Protein AF-A0A4W5M5H8-F1 (afdb_monomer_lite)

Sequence (90 aa):
MFTEAVVLAKNCSQHPVAGRHLFFRQTYLTCLLKAALPHHMHEEMSDVDGKDAVDIVCNTEGEESDETLLALCTAFLSQQLHRGDMYCMW

Foldseek 3Di:
DLVVQLVVLVCQCPDPPSVVDLVSLLSNLLSCVVVVPLVCLLVSLLPQDLVSLVVSLVVCVVPDDPVSSVSSVVSNVVNCVVVVNCPNPD

pLDDT: mean 87.37, std 9.38, range [54.59, 96.31]

Radius of gyration: 12.35 Å; chains: 1; bounding box: 23×35×32 Å

Organism: NCBI:txid62062

Structure (mmCIF, N/CA/C/O backbone):
data_AF-A0A4W5M5H8-F1
#
_entry.id   AF-A0A4W5M5H8-F1
#
loop_
_atom_site.group_PDB
_atom_site.id
_atom_site.type_symbol
_atom_site.label_atom_id
_atom_site.label_alt_id
_atom_site.label_comp_id
_atom_site.label_asym_id
_atom_site.label_entity_id
_atom_site.label_seq_id
_atom_site.pdbx_PDB_ins_code
_atom_site.Cartn_x
_atom_site.Cartn_y
_atom_site.Cartn_z
_atom_site.occupancy
_atom_site.B_iso_or_equiv
_atom_site.auth_seq_id
_atom_site.auth_comp_id
_atom_site.auth_asym_id
_atom_site.auth_atom_id
_atom_site.pdbx_PDB_model_num
ATOM 1 N N . MET A 1 1 ? -15.199 14.833 -0.482 1.00 56.28 1 MET A N 1
ATOM 2 C CA . MET A 1 1 ? -13.783 15.179 -0.242 1.00 56.28 1 MET A CA 1
ATOM 3 C C . MET A 1 1 ? -12.881 13.961 -0.381 1.00 56.28 1 MET A C 1
ATOM 5 O O . MET A 1 1 ? -11.953 14.037 -1.170 1.00 56.28 1 MET A O 1
ATOM 9 N N . PHE A 1 2 ? -13.141 12.831 0.297 1.00 70.69 2 PHE A N 1
ATOM 10 C CA . PHE A 1 2 ? -12.381 11.600 0.013 1.00 70.69 2 PHE A CA 1
ATOM 11 C C . PHE A 1 2 ? -12.779 10.927 -1.308 1.00 70.69 2 PHE A C 1
ATOM 13 O O . PHE A 1 2 ? -11.919 10.358 -1.966 1.00 70.69 2 PHE A O 1
ATOM 20 N N . THR A 1 3 ? -14.035 11.035 -1.751 1.00 82.56 3 THR A N 1
ATOM 21 C CA . THR A 1 3 ? -14.515 10.382 -2.982 1.00 82.56 3 THR A CA 1
ATOM 22 C C . THR A 1 3 ? -13.731 10.807 -4.224 1.00 82.56 3 THR A C 1
ATOM 24 O O . THR A 1 3 ? -13.314 9.959 -5.006 1.00 82.56 3 THR A O 1
ATOM 27 N N . GLU A 1 4 ? -13.468 12.101 -4.394 1.00 89.44 4 GLU A N 1
ATOM 28 C CA . GLU A 1 4 ? -12.703 12.616 -5.531 1.00 89.44 4 GLU A CA 1
ATOM 29 C C . GLU A 1 4 ? -11.240 12.151 -5.491 1.00 89.44 4 GLU A C 1
ATOM 31 O O . GLU A 1 4 ? -10.679 11.780 -6.522 1.00 89.44 4 GLU A O 1
ATOM 36 N N . ALA A 1 5 ? -10.645 12.106 -4.295 1.00 90.88 5 ALA A N 1
ATOM 37 C CA . ALA A 1 5 ? -9.287 11.608 -4.087 1.00 90.88 5 ALA A CA 1
ATOM 38 C C . ALA A 1 5 ? -9.174 10.104 -4.388 1.00 90.88 5 ALA A C 1
ATOM 40 O O . ALA A 1 5 ? -8.251 9.691 -5.087 1.00 90.88 5 ALA A O 1
ATOM 41 N N . VAL A 1 6 ? -10.142 9.297 -3.936 1.00 91.56 6 VAL A N 1
ATOM 42 C CA . VAL A 1 6 ? -10.223 7.854 -4.224 1.00 91.56 6 VAL A CA 1
ATOM 43 C C . VAL A 1 6 ? -10.326 7.612 -5.729 1.00 91.56 6 VAL A C 1
ATOM 45 O O . VAL A 1 6 ? -9.591 6.790 -6.271 1.00 91.56 6 VAL A O 1
ATOM 48 N N . VAL A 1 7 ? -11.201 8.350 -6.421 1.00 93.12 7 VAL A N 1
ATOM 49 C CA . VAL A 1 7 ? -11.392 8.229 -7.875 1.00 93.12 7 VAL A CA 1
ATOM 50 C C . VAL A 1 7 ? -10.118 8.607 -8.632 1.00 93.12 7 VAL A C 1
ATOM 52 O O . VAL A 1 7 ? -9.706 7.888 -9.543 1.00 93.12 7 VAL A O 1
ATOM 55 N N . LEU A 1 8 ? -9.470 9.713 -8.258 1.00 95.31 8 LEU A N 1
ATOM 56 C CA . LEU A 1 8 ? -8.225 10.141 -8.891 1.00 95.31 8 LEU A CA 1
ATOM 57 C C . LEU A 1 8 ? -7.105 9.119 -8.671 1.00 95.31 8 LEU A C 1
ATOM 59 O O . LEU A 1 8 ? -6.450 8.721 -9.632 1.00 95.31 8 LEU A O 1
ATOM 63 N N . ALA A 1 9 ? -6.915 8.660 -7.433 1.00 94.44 9 ALA A N 1
ATOM 64 C CA . ALA A 1 9 ? -5.891 7.676 -7.101 1.00 94.44 9 ALA A CA 1
ATOM 65 C C . ALA A 1 9 ? -6.117 6.348 -7.840 1.00 94.44 9 ALA A C 1
ATOM 67 O O . ALA A 1 9 ? -5.164 5.787 -8.380 1.00 94.44 9 ALA A O 1
ATOM 68 N N . LYS A 1 10 ? -7.377 5.902 -7.961 1.00 94.06 10 LYS A N 1
ATOM 69 C CA . LYS A 1 10 ? -7.755 4.725 -8.758 1.00 94.06 10 LYS A CA 1
ATOM 70 C C . LYS A 1 10 ? -7.399 4.890 -10.234 1.00 94.06 10 LYS A C 1
ATOM 72 O O . LYS A 1 10 ? -6.791 4.011 -10.832 1.00 94.06 10 LYS A O 1
ATOM 77 N N . ASN A 1 11 ? -7.735 6.031 -10.831 1.00 95.62 11 ASN A N 1
ATOM 78 C CA . ASN A 1 11 ? -7.408 6.285 -12.235 1.00 95.62 11 ASN A CA 1
ATOM 79 C C . ASN A 1 11 ? -5.890 6.322 -12.468 1.00 95.62 11 ASN A C 1
ATOM 81 O O . ASN A 1 11 ? -5.408 5.788 -13.465 1.00 95.62 11 ASN A O 1
ATOM 85 N N . CYS A 1 12 ? -5.124 6.912 -11.547 1.00 96.12 12 CYS A N 1
ATOM 86 C CA . CYS A 1 12 ? -3.665 6.935 -11.632 1.00 96.12 12 CYS A CA 1
ATOM 87 C C . CYS A 1 12 ? -3.048 5.539 -11.475 1.00 96.12 12 CYS A C 1
ATOM 89 O O . CYS A 1 12 ? -2.124 5.211 -12.219 1.00 96.12 12 CYS A O 1
ATOM 91 N N . SER A 1 13 ? -3.561 4.711 -10.557 1.00 94.25 13 SER A N 1
ATOM 92 C CA . SER A 1 13 ? -3.063 3.346 -10.344 1.00 94.25 13 SER A CA 1
ATOM 93 C C . SER A 1 13 ? -3.358 2.419 -11.528 1.00 94.25 13 SER A C 1
ATOM 95 O O . SER A 1 13 ? -2.575 1.517 -11.806 1.00 94.25 13 SER A O 1
ATOM 97 N N . GLN A 1 14 ? -4.438 2.674 -12.271 1.00 93.75 14 GLN A N 1
ATOM 98 C CA . GLN A 1 14 ? -4.824 1.907 -13.461 1.00 93.75 14 GLN A CA 1
ATOM 99 C C . GLN A 1 14 ? -4.221 2.450 -14.768 1.00 93.75 14 GLN A C 1
ATOM 101 O O . GLN A 1 14 ? -4.346 1.830 -15.826 1.00 93.75 14 GLN A O 1
ATOM 106 N N . HIS A 1 15 ? -3.564 3.611 -14.734 1.00 96.31 15 HIS A N 1
ATOM 107 C CA . HIS A 1 15 ? -3.011 4.231 -15.933 1.00 96.31 15 HIS A CA 1
ATOM 108 C C . HIS A 1 15 ? -1.745 3.488 -16.424 1.00 96.31 15 HIS A C 1
ATOM 110 O O . HIS A 1 15 ? -0.848 3.234 -15.623 1.00 96.31 15 HIS A O 1
ATOM 116 N N . PRO A 1 16 ? -1.556 3.237 -17.737 1.00 94.25 16 PRO A N 1
ATOM 117 C CA . PRO A 1 16 ? -0.460 2.393 -18.254 1.00 94.25 16 PRO A CA 1
ATOM 118 C C . PRO A 1 16 ? 0.973 2.845 -17.922 1.00 94.25 16 PRO A C 1
ATOM 120 O O . PRO A 1 16 ? 1.914 2.047 -17.965 1.00 94.25 16 PRO A O 1
ATOM 123 N N . VAL A 1 17 ? 1.149 4.144 -17.663 1.00 94.31 17 VAL A N 1
ATOM 124 C CA . VAL A 1 17 ? 2.435 4.766 -17.302 1.00 94.31 17 VAL A CA 1
ATOM 125 C C . VAL A 1 17 ? 2.515 5.013 -15.796 1.00 94.31 17 VAL A C 1
ATOM 127 O O . VAL A 1 17 ? 3.336 4.394 -15.133 1.00 94.31 17 VAL A O 1
ATOM 130 N N . ALA A 1 18 ? 1.646 5.874 -15.251 1.00 92.81 18 ALA A N 1
ATOM 131 C CA . ALA A 1 18 ? 1.615 6.183 -13.822 1.00 92.81 18 ALA A CA 1
ATOM 132 C C . ALA A 1 18 ? 1.417 4.942 -12.933 1.00 92.81 18 ALA A C 1
ATOM 134 O O . ALA A 1 18 ? 2.137 4.801 -11.953 1.00 92.81 18 ALA A O 1
ATOM 135 N N . GLY A 1 19 ? 0.552 3.998 -13.315 1.00 90.50 19 GLY A N 1
ATOM 136 C CA . GLY A 1 19 ? 0.268 2.775 -12.556 1.00 90.50 19 GLY A CA 1
ATOM 137 C C . GLY A 1 19 ? 1.456 1.829 -12.382 1.00 90.50 19 GLY A C 1
ATOM 138 O O . GLY A 1 19 ? 1.407 0.930 -11.554 1.00 90.50 19 GLY A O 1
ATOM 139 N N . ARG A 1 20 ? 2.562 2.057 -13.105 1.00 91.00 20 ARG A N 1
ATOM 140 C CA . ARG A 1 20 ? 3.836 1.356 -12.870 1.00 91.00 20 ARG A CA 1
ATOM 141 C C . ARG A 1 20 ? 4.517 1.787 -11.571 1.00 91.00 20 ARG A C 1
ATOM 143 O O . ARG A 1 20 ? 5.435 1.115 -11.116 1.00 91.00 20 ARG A O 1
ATOM 150 N N . HIS A 1 21 ? 4.120 2.925 -11.006 1.00 93.88 21 HIS A N 1
ATOM 151 C CA . HIS A 1 21 ? 4.628 3.413 -9.735 1.00 93.88 21 HIS A CA 1
ATOM 152 C C . HIS A 1 21 ? 3.705 2.960 -8.605 1.00 93.88 21 HIS A C 1
ATOM 154 O O . HIS A 1 21 ? 2.566 3.423 -8.496 1.00 93.88 21 HIS A O 1
ATOM 160 N N . LEU A 1 22 ? 4.241 2.113 -7.723 1.00 92.00 22 LEU A N 1
ATOM 161 C CA . LEU A 1 22 ? 3.532 1.547 -6.572 1.00 92.00 22 LEU A CA 1
ATOM 162 C C . LEU A 1 22 ? 2.893 2.618 -5.673 1.00 92.00 22 LEU A C 1
ATOM 164 O O . LEU A 1 22 ? 1.830 2.396 -5.104 1.00 92.00 22 LEU A O 1
ATOM 168 N N . PHE A 1 23 ? 3.477 3.818 -5.632 1.00 93.88 23 PHE A N 1
ATOM 169 C CA . PHE A 1 23 ? 2.943 4.984 -4.928 1.00 93.88 23 PHE A CA 1
ATOM 170 C C . PHE A 1 23 ? 1.461 5.269 -5.229 1.00 93.88 23 PHE A C 1
ATOM 172 O O . PHE A 1 23 ? 0.685 5.557 -4.317 1.00 93.88 23 PHE A O 1
ATOM 179 N N . PHE A 1 24 ? 1.025 5.182 -6.491 1.00 94.56 24 PHE A N 1
ATOM 180 C CA . PHE A 1 24 ? -0.382 5.443 -6.818 1.00 94.56 24 PHE A CA 1
ATOM 181 C C . PHE A 1 24 ? -1.297 4.330 -6.315 1.00 94.56 24 PHE A C 1
ATOM 183 O O . PHE A 1 24 ? -2.431 4.602 -5.919 1.00 94.56 24 PHE A O 1
ATOM 190 N N . ARG A 1 25 ? -0.796 3.090 -6.278 1.00 94.25 25 ARG A N 1
ATOM 191 C CA . ARG A 1 25 ? -1.505 1.961 -5.679 1.00 94.25 25 ARG A CA 1
ATOM 192 C C . ARG A 1 25 ? -1.640 2.138 -4.169 1.00 94.25 25 ARG A C 1
ATOM 194 O O . ARG A 1 25 ? -2.752 2.071 -3.660 1.00 94.25 25 ARG A O 1
ATOM 201 N N . GLN A 1 26 ? -0.542 2.455 -3.488 1.00 94.44 26 GLN A N 1
ATOM 202 C CA . GLN A 1 26 ? -0.511 2.799 -2.065 1.00 94.44 26 GLN A CA 1
ATOM 203 C C . GLN A 1 26 ? -1.518 3.909 -1.739 1.00 94.44 26 GLN A C 1
ATOM 205 O O . GLN A 1 26 ? -2.405 3.723 -0.910 1.00 94.44 26 GLN A O 1
ATOM 210 N N . THR A 1 27 ? -1.436 5.035 -2.456 1.00 94.31 27 THR A N 1
ATOM 211 C CA . THR A 1 27 ? -2.328 6.189 -2.263 1.00 94.31 27 THR A CA 1
ATOM 212 C C . THR A 1 27 ? -3.791 5.784 -2.409 1.00 94.31 27 THR A C 1
ATOM 214 O O . THR A 1 27 ? -4.631 6.171 -1.599 1.00 94.31 27 THR A O 1
ATOM 217 N N . TYR A 1 28 ? -4.104 4.973 -3.421 1.00 94.12 28 TYR A N 1
ATOM 218 C CA . TYR A 1 28 ? -5.460 4.500 -3.655 1.00 94.12 28 TYR A CA 1
ATOM 219 C C . TYR A 1 28 ? -6.001 3.655 -2.493 1.00 94.12 28 TYR A C 1
ATOM 221 O O . TYR A 1 28 ? -7.090 3.950 -1.997 1.00 94.12 28 TYR A O 1
ATOM 229 N N . LEU A 1 29 ? -5.242 2.661 -2.024 1.00 93.12 29 LEU A N 1
ATOM 230 C CA . LEU A 1 29 ? -5.662 1.777 -0.929 1.00 93.12 29 LEU A CA 1
ATOM 231 C C . LEU A 1 29 ? -5.843 2.553 0.383 1.00 93.12 29 LEU A C 1
ATOM 233 O O . LEU A 1 29 ? -6.863 2.406 1.058 1.00 93.12 29 LEU A O 1
ATOM 237 N N . THR A 1 30 ? -4.914 3.455 0.699 1.00 92.25 30 THR A N 1
ATOM 238 C CA . THR A 1 30 ? -5.005 4.337 1.868 1.00 92.25 30 THR A CA 1
ATOM 239 C C . THR A 1 30 ? -6.227 5.255 1.795 1.00 92.25 30 THR A C 1
ATOM 241 O O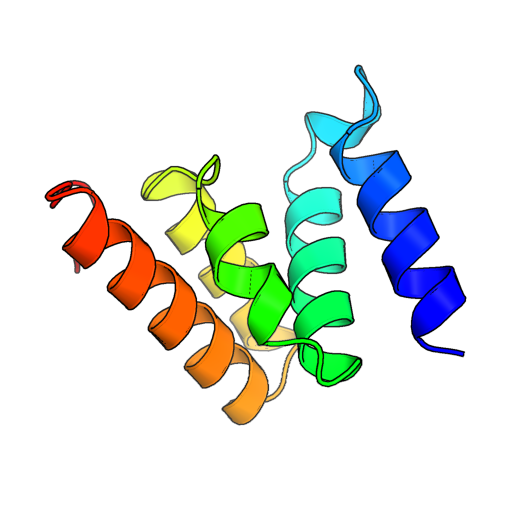 . THR A 1 30 ? -6.963 5.400 2.774 1.00 92.25 30 THR A O 1
ATOM 244 N N . CYS A 1 31 ? -6.497 5.862 0.633 1.00 91.88 31 CYS A N 1
ATOM 245 C CA . CYS A 1 31 ? -7.700 6.670 0.437 1.00 91.88 31 CYS A CA 1
ATOM 246 C C . CYS A 1 31 ? -8.980 5.837 0.581 1.00 91.88 31 CYS A C 1
ATOM 248 O O . CYS A 1 31 ? -9.957 6.331 1.143 1.00 91.88 31 CYS A O 1
ATOM 250 N N . LEU A 1 32 ? -8.986 4.590 0.101 1.00 90.88 32 LEU A N 1
ATOM 251 C CA . LEU A 1 32 ? -10.141 3.695 0.189 1.00 90.88 32 LEU A CA 1
ATOM 252 C C . LEU A 1 32 ? -10.468 3.327 1.645 1.00 90.88 32 LEU A C 1
ATOM 254 O O . LEU A 1 32 ? -11.636 3.363 2.039 1.00 90.88 32 LEU A O 1
ATOM 258 N N . LEU A 1 33 ? -9.440 3.057 2.457 1.00 89.38 33 LEU A N 1
ATOM 259 C CA . LEU A 1 33 ? -9.581 2.827 3.898 1.00 89.38 33 LEU A CA 1
ATOM 260 C C . LEU A 1 33 ? -10.116 4.061 4.623 1.00 89.38 33 LEU A C 1
ATOM 262 O O . LEU A 1 33 ? -11.094 3.964 5.363 1.00 89.38 33 LEU A O 1
ATOM 266 N N . LYS A 1 34 ? -9.534 5.237 4.362 1.00 88.00 34 LYS A N 1
ATOM 267 C CA . LYS A 1 34 ? -9.963 6.511 4.970 1.00 88.00 34 LYS A CA 1
ATOM 268 C C . LYS A 1 34 ? -11.377 6.922 4.564 1.00 88.00 34 LYS A C 1
ATOM 270 O O . LYS A 1 34 ? -12.076 7.573 5.335 1.00 88.00 34 LYS A O 1
ATOM 275 N N . ALA A 1 35 ? -11.821 6.524 3.374 1.00 88.19 35 ALA A N 1
ATOM 276 C CA . ALA A 1 35 ? -13.197 6.712 2.926 1.00 88.19 35 ALA A CA 1
ATOM 277 C C . ALA A 1 35 ? -14.196 5.751 3.601 1.00 88.19 35 ALA A C 1
ATOM 279 O O . ALA A 1 35 ? -15.386 5.831 3.301 1.00 88.19 35 ALA A O 1
ATOM 280 N N . ALA A 1 36 ? -13.735 4.860 4.490 1.00 77.00 36 ALA A N 1
ATOM 281 C CA . ALA A 1 36 ? -14.530 3.820 5.138 1.00 77.00 36 ALA A CA 1
ATOM 282 C C . ALA A 1 36 ? -15.291 2.948 4.124 1.00 77.00 36 ALA A C 1
ATOM 284 O O . ALA A 1 36 ? -16.463 2.621 4.310 1.00 77.00 36 ALA A O 1
ATOM 285 N N . LEU A 1 37 ? -14.599 2.539 3.053 1.00 71.69 37 LEU A N 1
ATOM 286 C CA . LEU A 1 37 ? -15.116 1.649 2.007 1.00 71.69 37 LEU A CA 1
ATOM 287 C C . LEU A 1 37 ? -14.478 0.240 2.067 1.00 71.69 37 LEU A C 1
ATOM 289 O O . LEU A 1 37 ? -13.956 -0.240 1.058 1.00 71.69 37 LEU A O 1
ATOM 293 N N . PRO A 1 38 ? -14.518 -0.470 3.216 1.00 65.19 38 PRO A N 1
ATOM 294 C CA . PRO A 1 38 ? -13.811 -1.738 3.388 1.00 65.19 38 PRO A CA 1
ATOM 295 C C . PRO A 1 38 ? -14.361 -2.864 2.503 1.00 65.19 38 PRO A C 1
ATOM 297 O O . PRO A 1 38 ? -13.618 -3.775 2.159 1.00 65.19 38 PRO A O 1
ATOM 300 N N . HIS A 1 39 ? -15.625 -2.791 2.067 1.00 71.88 39 HIS A N 1
ATOM 301 C CA . HIS A 1 39 ? -16.203 -3.783 1.151 1.00 71.88 39 HIS A CA 1
ATOM 302 C C . HIS A 1 39 ? -15.472 -3.865 -0.194 1.00 71.88 39 HIS A C 1
ATOM 304 O O . HIS A 1 39 ? -15.424 -4.936 -0.788 1.00 71.88 39 HIS A O 1
ATOM 310 N N . HIS A 1 40 ? -14.865 -2.767 -0.647 1.00 78.75 40 HIS A N 1
ATOM 311 C CA . HIS A 1 40 ? -14.105 -2.749 -1.895 1.00 78.75 40 HIS A CA 1
ATOM 312 C C . HIS A 1 40 ? -12.659 -3.230 -1.716 1.00 78.75 40 HIS A C 1
ATOM 314 O O . HIS A 1 40 ? -12.011 -3.569 -2.697 1.00 78.75 40 HIS A O 1
ATOM 320 N N . MET A 1 41 ? -12.146 -3.312 -0.483 1.00 82.19 41 MET A N 1
ATOM 321 C CA . MET A 1 41 ? -10.741 -3.663 -0.242 1.00 82.19 41 MET A CA 1
ATOM 322 C C . MET A 1 41 ? -10.390 -5.063 -0.735 1.00 82.19 41 MET A C 1
ATOM 324 O O . MET A 1 41 ? -9.321 -5.245 -1.296 1.00 82.19 41 MET A O 1
ATOM 328 N N . HIS A 1 42 ? -11.286 -6.037 -0.572 1.00 81.38 42 HIS A N 1
ATOM 329 C CA . HIS A 1 42 ? -11.028 -7.410 -1.008 1.00 81.38 42 HIS A CA 1
ATOM 330 C C . HIS A 1 42 ? -10.842 -7.508 -2.533 1.00 81.38 42 HIS A C 1
ATOM 332 O O . HIS A 1 42 ? -9.908 -8.148 -3.012 1.00 81.38 42 HIS A O 1
ATOM 338 N N . GLU A 1 43 ? -11.705 -6.844 -3.308 1.00 85.75 43 GLU A N 1
ATOM 339 C CA . GLU A 1 43 ? -11.586 -6.796 -4.772 1.00 85.75 43 GLU A CA 1
ATOM 340 C C . GLU A 1 43 ? -10.302 -6.074 -5.192 1.00 85.75 43 GLU A C 1
ATOM 342 O O . GLU A 1 43 ? -9.530 -6.586 -6.002 1.00 85.75 43 GLU A O 1
ATOM 347 N N . GLU A 1 44 ? -10.032 -4.925 -4.576 1.00 87.50 44 GLU A N 1
ATOM 348 C CA . GLU A 1 44 ? -8.886 -4.066 -4.887 1.00 87.50 44 GLU A CA 1
ATOM 349 C C . GLU A 1 44 ? -7.554 -4.596 -4.325 1.00 87.50 44 GLU A C 1
ATOM 351 O O . GLU A 1 44 ? -6.502 -4.012 -4.563 1.00 87.50 44 GLU A O 1
ATOM 356 N N . MET A 1 45 ? -7.559 -5.692 -3.570 1.00 86.38 45 MET A N 1
ATOM 357 C CA . MET A 1 45 ? -6.342 -6.384 -3.133 1.00 86.38 45 MET A CA 1
ATOM 358 C C . MET A 1 45 ? -6.047 -7.641 -3.945 1.00 86.38 45 MET A C 1
ATOM 360 O O . MET A 1 45 ? -4.989 -8.244 -3.783 1.00 86.38 45 MET A O 1
ATOM 364 N N . SER A 1 46 ? -6.962 -8.056 -4.821 1.00 85.12 46 SER A N 1
ATOM 365 C CA . SER A 1 46 ? -6.838 -9.319 -5.553 1.00 85.12 46 SER A CA 1
ATOM 366 C C . SER A 1 46 ? -5.666 -9.382 -6.531 1.00 85.12 46 SER A C 1
ATOM 368 O O . SER A 1 46 ? -5.144 -10.466 -6.795 1.00 85.12 46 SER A O 1
ATOM 370 N N . ASP A 1 47 ? -5.229 -8.230 -7.019 1.00 83.81 47 ASP A N 1
ATOM 371 C CA . ASP A 1 47 ? -4.143 -8.029 -7.973 1.00 83.81 47 ASP A CA 1
ATOM 372 C C . ASP A 1 47 ? -2.839 -7.547 -7.321 1.00 83.81 47 ASP A C 1
ATOM 374 O O . ASP A 1 47 ? -1.848 -7.382 -8.027 1.00 83.81 47 ASP A O 1
ATOM 378 N N . VAL A 1 48 ? -2.809 -7.349 -5.998 1.00 88.25 48 VAL A N 1
ATOM 379 C CA . VAL A 1 48 ? -1.582 -6.991 -5.274 1.00 88.25 48 VAL A CA 1
ATOM 380 C C . VAL A 1 48 ? -0.846 -8.272 -4.888 1.00 88.25 48 VAL A C 1
ATOM 382 O O . VAL A 1 48 ? -1.401 -9.142 -4.211 1.00 88.25 48 VAL A O 1
ATOM 385 N N . ASP A 1 49 ? 0.396 -8.419 -5.348 1.00 86.88 49 ASP A N 1
ATOM 386 C CA . ASP A 1 49 ? 1.235 -9.552 -4.959 1.00 86.88 49 ASP A CA 1
ATOM 387 C C . ASP A 1 49 ? 1.860 -9.353 -3.566 1.00 86.88 49 ASP A C 1
ATOM 389 O O . ASP A 1 49 ? 1.823 -8.266 -2.987 1.00 86.88 49 ASP A O 1
ATOM 393 N N . GLY A 1 50 ? 2.397 -10.430 -2.984 1.00 86.19 50 GLY A N 1
ATOM 394 C CA . GLY A 1 50 ? 2.933 -10.390 -1.622 1.00 86.19 50 GLY A CA 1
ATOM 395 C C . GLY A 1 50 ? 4.129 -9.446 -1.454 1.00 86.19 50 GLY A C 1
ATOM 396 O O . GLY A 1 50 ? 4.303 -8.875 -0.380 1.00 86.19 50 GLY A O 1
ATOM 397 N N . LYS A 1 51 ? 4.930 -9.236 -2.505 1.00 89.50 51 LYS A N 1
ATOM 398 C CA . LYS A 1 51 ? 6.062 -8.308 -2.458 1.00 89.50 51 LYS A CA 1
ATOM 399 C C . LYS A 1 51 ? 5.562 -6.867 -2.449 1.00 89.50 51 LYS A C 1
ATOM 401 O O . LYS A 1 51 ? 5.954 -6.099 -1.575 1.00 89.50 51 LYS A O 1
ATOM 406 N N . ASP A 1 52 ? 4.681 -6.531 -3.382 1.00 91.44 52 ASP A N 1
ATOM 407 C CA . ASP A 1 52 ? 4.079 -5.205 -3.483 1.00 91.44 52 ASP A CA 1
ATOM 408 C C . ASP A 1 52 ? 3.297 -4.860 -2.208 1.00 91.44 52 ASP A C 1
ATOM 410 O O . ASP A 1 52 ? 3.325 -3.717 -1.760 1.00 91.44 52 ASP A O 1
ATOM 414 N N . ALA A 1 53 ? 2.645 -5.845 -1.580 1.00 91.06 53 ALA A N 1
ATOM 415 C CA . ALA A 1 53 ? 1.965 -5.665 -0.300 1.00 91.06 53 ALA A CA 1
ATOM 416 C C . ALA A 1 53 ? 2.933 -5.246 0.819 1.00 91.06 53 ALA A C 1
ATOM 418 O O . ALA A 1 53 ? 2.660 -4.276 1.528 1.00 91.06 53 ALA A O 1
ATOM 419 N N . VAL A 1 54 ? 4.071 -5.936 0.961 1.00 91.38 54 VAL A N 1
ATOM 420 C CA . VAL A 1 54 ? 5.109 -5.579 1.946 1.00 91.38 54 VAL A CA 1
ATOM 421 C C . VAL A 1 54 ? 5.683 -4.195 1.645 1.00 91.38 54 VAL A C 1
ATOM 423 O O . VAL A 1 54 ? 5.764 -3.364 2.549 1.00 91.38 54 VAL A O 1
ATOM 426 N N . ASP A 1 55 ? 6.009 -3.918 0.381 1.00 93.44 55 ASP A N 1
ATOM 427 C CA . ASP A 1 55 ? 6.552 -2.624 -0.038 1.00 93.44 55 ASP A CA 1
ATOM 428 C C . ASP A 1 55 ? 5.560 -1.481 0.268 1.00 93.44 55 ASP A C 1
ATOM 430 O O . ASP A 1 55 ? 5.962 -0.435 0.779 1.00 93.44 55 ASP A O 1
ATOM 434 N N . ILE A 1 56 ? 4.256 -1.678 0.029 1.00 94.06 56 ILE A N 1
ATOM 435 C CA . ILE A 1 56 ? 3.206 -0.708 0.382 1.00 94.06 56 ILE A CA 1
ATOM 436 C C . ILE A 1 56 ? 3.172 -0.465 1.893 1.00 94.06 56 ILE A C 1
ATOM 438 O O . ILE A 1 56 ? 3.193 0.694 2.304 1.00 94.06 56 ILE A O 1
ATOM 442 N N . VAL A 1 57 ? 3.134 -1.524 2.710 1.00 92.75 57 VAL A N 1
ATOM 443 C CA . VAL A 1 57 ? 3.067 -1.401 4.178 1.00 92.75 57 VAL A CA 1
ATOM 444 C C . VAL A 1 57 ? 4.270 -0.625 4.708 1.00 92.75 57 VAL A C 1
ATOM 446 O O . VAL A 1 57 ? 4.082 0.356 5.430 1.00 92.75 57 VAL A O 1
ATOM 449 N N . CYS A 1 58 ? 5.483 -1.002 4.297 1.00 93.19 58 CYS A N 1
ATOM 450 C CA . CYS A 1 58 ? 6.717 -0.334 4.711 1.00 93.19 58 CYS A CA 1
ATOM 451 C C . CYS A 1 58 ? 6.747 1.142 4.293 1.00 93.19 58 CYS A C 1
ATOM 453 O O . CYS A 1 58 ? 7.148 1.995 5.081 1.00 93.19 58 CYS A O 1
ATOM 455 N N . ASN A 1 59 ? 6.290 1.469 3.081 1.00 94.38 59 ASN A N 1
ATOM 456 C CA . ASN A 1 59 ? 6.237 2.860 2.628 1.00 94.38 59 ASN A CA 1
ATOM 457 C C . ASN A 1 59 ? 5.213 3.691 3.417 1.00 94.38 59 ASN A C 1
ATOM 459 O O . ASN A 1 59 ? 5.437 4.878 3.637 1.00 94.38 59 ASN A O 1
ATOM 463 N N . THR A 1 60 ? 4.101 3.088 3.851 1.00 93.44 60 THR A N 1
ATOM 464 C CA . THR A 1 60 ? 3.073 3.787 4.642 1.00 93.44 60 THR A CA 1
ATOM 465 C C . THR A 1 60 ? 3.389 3.900 6.128 1.00 93.44 60 THR A C 1
ATOM 467 O O . THR A 1 60 ? 2.764 4.718 6.799 1.00 93.44 60 THR A O 1
ATOM 470 N N . GLU A 1 61 ? 4.337 3.119 6.655 1.00 92.56 61 GLU A N 1
ATOM 471 C CA . GLU A 1 61 ? 4.613 3.008 8.098 1.00 92.56 61 GLU A CA 1
ATOM 472 C C . GLU A 1 61 ? 4.887 4.367 8.764 1.00 92.56 61 GLU A C 1
ATOM 474 O O . GLU A 1 61 ? 4.423 4.628 9.869 1.00 92.56 61 GLU A O 1
ATOM 479 N N . GLY A 1 62 ? 5.605 5.260 8.075 1.00 90.56 62 GLY A N 1
ATOM 480 C CA . GLY A 1 62 ? 5.925 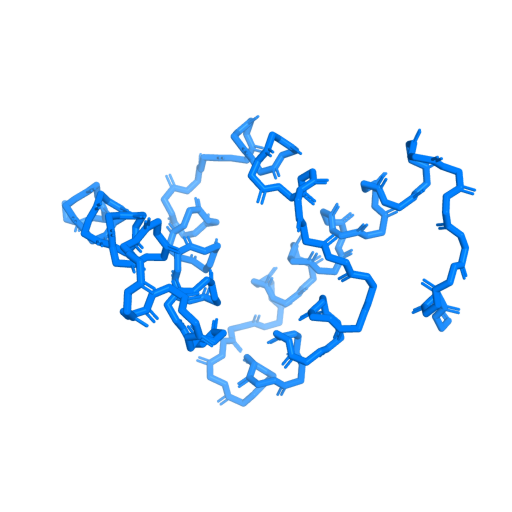6.601 8.578 1.00 90.56 62 GLY A CA 1
ATOM 481 C C . GLY A 1 62 ? 4.921 7.699 8.209 1.00 90.56 62 GLY A C 1
ATOM 482 O O . GLY A 1 62 ? 5.074 8.833 8.662 1.00 90.56 62 GLY A O 1
ATOM 483 N N . GLU A 1 63 ? 3.936 7.399 7.362 1.00 92.31 63 GLU A N 1
ATOM 484 C CA . GLU A 1 63 ? 3.000 8.382 6.792 1.00 92.31 63 GLU A CA 1
ATOM 485 C C . GLU A 1 63 ? 1.587 8.258 7.374 1.00 92.31 63 GLU A C 1
ATOM 487 O O . GLU A 1 63 ? 0.828 9.231 7.411 1.00 92.31 63 GLU A O 1
ATOM 492 N N . GLU A 1 64 ? 1.224 7.057 7.817 1.00 94.00 64 GLU A N 1
ATOM 493 C CA . GLU A 1 64 ? -0.134 6.681 8.177 1.00 94.00 64 GLU A CA 1
ATOM 494 C C . GLU A 1 64 ? -0.278 6.323 9.656 1.00 94.00 64 GLU A C 1
ATOM 496 O O . GLU A 1 64 ? 0.687 6.045 10.359 1.00 94.00 64 GLU A O 1
ATOM 501 N N . SER A 1 65 ? -1.518 6.352 10.149 1.00 93.19 65 SER A N 1
ATOM 502 C CA . SER A 1 65 ? -1.811 5.940 11.525 1.00 93.19 65 SER A CA 1
ATOM 503 C C . SER A 1 65 ? -1.686 4.424 11.704 1.00 93.19 65 SER A C 1
ATOM 505 O O . SER A 1 65 ? -1.997 3.673 10.776 1.00 93.19 65 SER A O 1
ATOM 507 N N . ASP A 1 66 ? -1.354 3.975 12.918 1.00 94.00 66 ASP A N 1
ATOM 508 C CA . ASP A 1 66 ? -1.336 2.550 13.289 1.00 94.00 66 ASP A CA 1
ATOM 509 C C . ASP A 1 66 ? -2.653 1.837 12.939 1.00 94.00 66 ASP A C 1
ATOM 511 O O . ASP A 1 66 ? -2.651 0.683 12.518 1.00 94.00 66 ASP A O 1
ATOM 515 N N . GLU A 1 67 ? 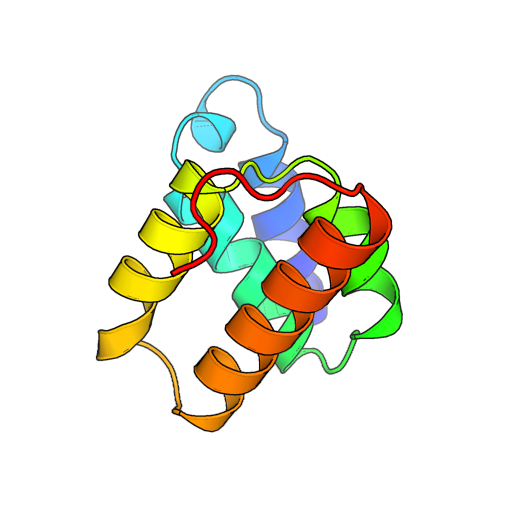-3.789 2.533 13.055 1.00 91.94 67 GLU A N 1
ATOM 516 C CA . GLU A 1 67 ? -5.112 2.017 12.682 1.00 91.94 67 GLU A CA 1
ATOM 517 C C . GLU A 1 67 ? -5.212 1.740 11.172 1.00 91.94 67 GLU A C 1
ATOM 519 O O . GLU A 1 67 ? -5.705 0.686 10.762 1.00 91.94 67 GLU A O 1
ATOM 524 N N . THR A 1 68 ? -4.700 2.652 10.337 1.00 90.75 68 THR A N 1
ATOM 525 C CA . THR A 1 68 ? -4.624 2.468 8.878 1.00 90.75 68 THR A CA 1
ATOM 526 C C . THR A 1 68 ? -3.695 1.308 8.525 1.00 90.75 68 THR A C 1
ATOM 528 O O . THR A 1 68 ? -4.053 0.473 7.694 1.00 90.75 68 THR A O 1
ATOM 531 N N . LEU A 1 69 ? -2.519 1.240 9.156 1.00 93.50 69 LEU A N 1
ATOM 532 C CA . LEU A 1 69 ? -1.532 0.182 8.923 1.00 93.50 69 LEU A CA 1
ATOM 533 C C . LEU A 1 69 ? -2.097 -1.187 9.302 1.00 93.50 69 LEU A C 1
ATOM 535 O O . LEU A 1 69 ? -2.011 -2.132 8.519 1.00 93.50 69 LEU A O 1
ATOM 539 N N . LEU A 1 70 ? -2.756 -1.286 10.459 1.00 93.06 70 LEU A N 1
ATO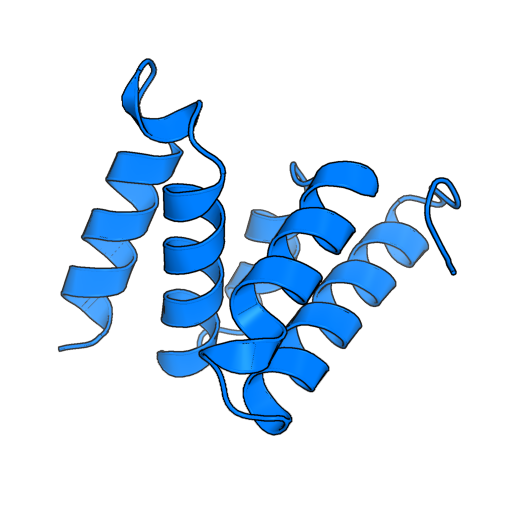M 540 C CA . LEU A 1 70 ? -3.420 -2.510 10.893 1.00 93.06 70 LEU A CA 1
ATOM 541 C C . LEU A 1 70 ? -4.512 -2.936 9.906 1.00 93.06 70 LEU A C 1
ATOM 543 O O . LEU A 1 70 ? -4.614 -4.123 9.584 1.00 93.06 70 LEU A O 1
ATOM 547 N N . ALA A 1 71 ? -5.309 -1.992 9.402 1.00 91.94 71 ALA A N 1
ATOM 548 C CA . ALA A 1 71 ? -6.337 -2.280 8.408 1.00 91.94 71 ALA A CA 1
ATOM 549 C C . ALA A 1 71 ? -5.739 -2.764 7.073 1.00 91.94 71 ALA A C 1
ATOM 551 O O . ALA A 1 71 ? -6.236 -3.745 6.517 1.00 91.94 71 ALA A O 1
ATOM 552 N N . LEU A 1 72 ? -4.650 -2.144 6.597 1.00 91.88 72 LEU A N 1
ATOM 553 C CA . LEU A 1 72 ? -3.909 -2.586 5.406 1.00 91.88 72 LEU A CA 1
ATOM 554 C C . LEU A 1 72 ? -3.372 -4.008 5.585 1.00 91.88 72 LEU A C 1
ATOM 556 O O . LEU A 1 72 ? -3.677 -4.883 4.776 1.00 91.88 72 LEU A O 1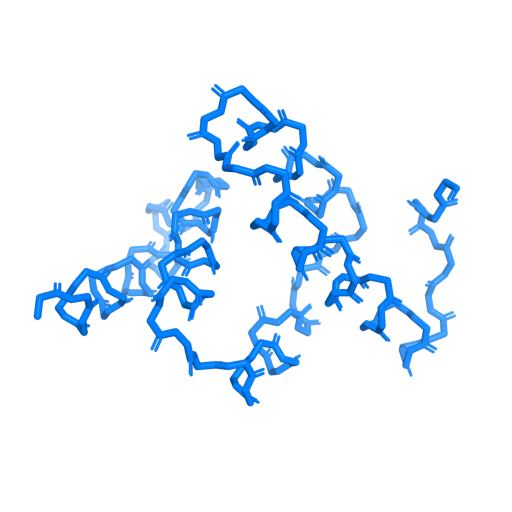
ATOM 560 N N . CYS A 1 73 ? -2.634 -4.262 6.667 1.00 92.50 73 CYS A N 1
ATOM 561 C CA . CYS A 1 73 ? -2.083 -5.581 6.971 1.00 92.50 73 CYS A CA 1
ATOM 562 C C . CYS A 1 73 ? -3.184 -6.640 7.057 1.00 92.50 73 CYS A C 1
ATOM 564 O O . CYS A 1 73 ? -3.073 -7.698 6.441 1.00 92.50 73 CYS A O 1
ATOM 566 N N . THR A 1 74 ? -4.276 -6.346 7.769 1.00 91.75 74 THR A N 1
ATOM 567 C CA . THR A 1 74 ? -5.409 -7.271 7.924 1.00 91.75 74 THR A CA 1
ATOM 568 C C . THR A 1 74 ? -6.026 -7.619 6.578 1.00 91.75 74 THR A C 1
ATOM 570 O O . THR A 1 74 ? -6.304 -8.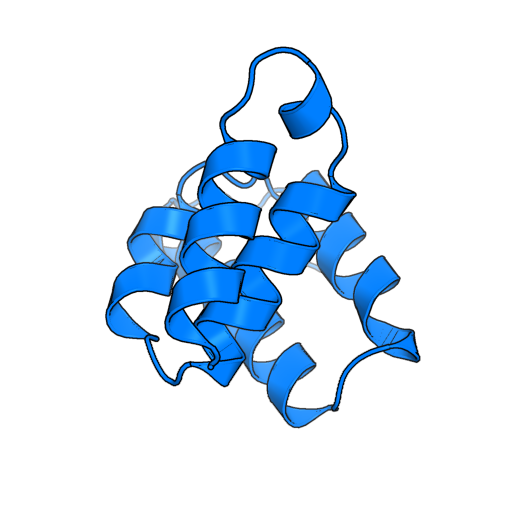790 6.310 1.00 91.75 74 THR A O 1
ATOM 573 N N . ALA A 1 75 ? -6.239 -6.622 5.722 1.00 90.50 75 ALA A N 1
ATOM 574 C CA . ALA A 1 75 ? -6.837 -6.840 4.420 1.00 90.50 75 ALA A CA 1
ATOM 575 C C . ALA A 1 75 ? -5.886 -7.638 3.497 1.00 90.50 75 ALA A C 1
ATOM 577 O O . ALA A 1 75 ? -6.334 -8.595 2.862 1.00 90.50 75 ALA A O 1
ATOM 578 N N . PHE A 1 76 ? -4.575 -7.353 3.510 1.00 89.88 76 PHE A N 1
ATOM 579 C CA . PHE A 1 76 ? -3.579 -8.108 2.736 1.00 89.88 76 PHE A CA 1
ATOM 580 C C . PHE A 1 76 ? -3.483 -9.566 3.188 1.00 89.88 76 PHE A C 1
ATOM 582 O O . PHE A 1 76 ? -3.593 -10.475 2.367 1.00 89.88 76 PHE A O 1
ATOM 589 N N . LEU A 1 77 ? -3.332 -9.799 4.494 1.00 88.69 77 LEU A N 1
ATOM 590 C CA . LEU A 1 77 ? -3.275 -11.139 5.082 1.00 88.69 77 LEU A CA 1
ATOM 591 C C . LEU A 1 77 ? -4.548 -11.927 4.776 1.00 88.69 77 LEU A C 1
ATOM 593 O O . LEU A 1 77 ? -4.478 -13.081 4.359 1.00 88.69 77 LEU A O 1
ATOM 597 N N . SER A 1 78 ? -5.715 -11.289 4.915 1.00 88.25 78 SER A N 1
ATOM 598 C CA . SER A 1 78 ? -6.993 -11.909 4.562 1.00 88.25 78 SER A CA 1
ATOM 599 C C . SER A 1 78 ? -7.003 -12.337 3.099 1.00 88.25 78 SER A C 1
ATOM 601 O O . SER A 1 78 ? -7.410 -13.456 2.799 1.00 88.25 78 SER A O 1
ATOM 603 N N . GLN A 1 79 ? -6.530 -11.491 2.184 1.00 85.75 79 GLN A N 1
ATOM 604 C CA . GLN A 1 79 ? -6.510 -11.819 0.762 1.00 85.75 79 GLN A CA 1
ATOM 605 C C . GLN A 1 79 ? -5.551 -12.966 0.426 1.00 85.75 79 GLN A C 1
ATOM 607 O O . GLN A 1 79 ? -5.915 -13.861 -0.338 1.00 85.75 79 GLN A O 1
ATOM 612 N N . GLN A 1 80 ? -4.353 -12.974 1.012 1.00 83.75 80 GLN A N 1
ATOM 613 C CA . GLN A 1 80 ? -3.374 -14.048 0.812 1.00 83.75 80 GLN A CA 1
ATOM 614 C C . GLN A 1 80 ? -3.915 -15.397 1.307 1.00 83.75 80 GLN A C 1
ATOM 616 O O . GLN A 1 80 ? -3.882 -16.392 0.578 1.00 83.75 80 GLN A O 1
ATOM 621 N N . LEU A 1 81 ? -4.550 -15.405 2.485 1.00 86.56 81 LEU A N 1
ATOM 622 C CA . LEU A 1 81 ? -5.222 -16.588 3.025 1.00 86.56 81 LEU A CA 1
ATOM 623 C C . LEU A 1 81 ? -6.341 -17.094 2.102 1.00 86.56 81 LEU A C 1
ATOM 625 O O . LEU A 1 81 ? -6.426 -18.298 1.865 1.00 86.56 81 LEU A O 1
ATOM 629 N N . HIS A 1 82 ? -7.169 -16.204 1.540 1.00 84.19 82 HIS A N 1
ATOM 630 C CA . HIS A 1 82 ? -8.217 -16.598 0.586 1.00 84.19 82 HIS A CA 1
ATOM 631 C C . HIS A 1 82 ? -7.648 -17.182 -0.714 1.00 84.19 82 HIS A C 1
ATOM 633 O O . HIS A 1 82 ? -8.248 -18.089 -1.291 1.00 84.19 82 HIS A O 1
ATOM 639 N N . ARG A 1 83 ? -6.497 -16.685 -1.185 1.00 82.31 83 ARG A N 1
ATOM 640 C CA . ARG A 1 83 ? -5.831 -17.189 -2.399 1.00 82.31 83 ARG A CA 1
ATOM 641 C C . ARG A 1 83 ? -5.049 -18.482 -2.162 1.00 82.31 83 ARG A C 1
ATOM 643 O O . ARG A 1 83 ? -4.715 -19.160 -3.131 1.00 82.31 83 ARG A O 1
ATOM 650 N N . GLY A 1 84 ? -4.769 -18.827 -0.903 1.00 81.06 84 GLY A N 1
ATOM 651 C CA . GLY A 1 84 ? -3.871 -19.926 -0.548 1.00 81.06 84 GLY A CA 1
ATOM 652 C C . GLY A 1 84 ? -2.416 -19.653 -0.942 1.00 81.06 84 GLY A C 1
ATOM 653 O O . GLY A 1 84 ? -1.629 -20.592 -1.057 1.00 81.06 84 GLY A O 1
ATOM 654 N N . ASP A 1 85 ? -2.074 -18.385 -1.180 1.00 73.25 85 ASP A N 1
ATOM 655 C CA . ASP A 1 85 ? -0.723 -17.955 -1.505 1.00 73.25 85 ASP A CA 1
ATOM 656 C C . ASP A 1 85 ? -0.017 -17.560 -0.205 1.00 73.25 85 ASP A C 1
ATOM 658 O O . ASP A 1 85 ? -0.470 -16.707 0.553 1.00 73.25 85 ASP A O 1
ATOM 662 N N . MET A 1 86 ? 1.061 -18.280 0.090 1.00 68.62 86 MET A N 1
ATOM 663 C CA . MET A 1 86 ? 1.848 -18.122 1.311 1.00 68.62 86 MET A CA 1
ATOM 664 C C . MET A 1 86 ? 3.166 -17.389 1.053 1.00 68.62 86 MET A C 1
ATOM 666 O O . MET A 1 86 ? 3.978 -17.222 1.966 1.00 68.62 86 MET A O 1
ATOM 670 N N . TYR A 1 87 ? 3.418 -16.984 -0.193 1.00 64.62 87 TYR A N 1
ATOM 671 C CA . TYR A 1 87 ? 4.631 -16.278 -0.564 1.00 64.62 87 TYR A CA 1
ATOM 672 C C . TYR A 1 87 ? 4.625 -14.874 0.059 1.00 64.62 87 TYR A C 1
ATOM 674 O O . TYR A 1 87 ? 3.650 -14.137 -0.051 1.00 64.62 87 TYR A O 1
ATOM 682 N N . CYS A 1 88 ? 5.717 -14.511 0.741 1.00 62.91 88 CYS A N 1
ATOM 683 C CA . CYS A 1 88 ? 5.861 -13.258 1.499 1.00 62.91 88 CYS A CA 1
ATOM 684 C C . CYS A 1 88 ? 4.929 -13.089 2.719 1.00 62.91 88 CYS A C 1
ATOM 686 O O . CYS A 1 88 ? 4.846 -11.981 3.246 1.00 62.91 88 CYS A O 1
ATOM 688 N N . MET A 1 89 ? 4.296 -14.153 3.230 1.00 59.75 89 MET A N 1
ATOM 689 C CA . MET A 1 89 ? 3.738 -14.120 4.588 1.00 59.75 89 MET A CA 1
ATOM 690 C C . MET A 1 89 ? 4.899 -14.173 5.588 1.00 59.75 89 MET A C 1
ATOM 692 O O . MET A 1 89 ? 5.580 -15.195 5.682 1.00 59.75 89 MET A O 1
ATOM 696 N N . TRP A 1 90 ? 5.169 -13.057 6.265 1.00 54.59 90 TRP A N 1
ATOM 697 C CA . TRP A 1 90 ? 6.055 -13.026 7.431 1.00 54.59 90 TRP A CA 1
ATOM 698 C C . TRP A 1 90 ? 5.337 -13.570 8.665 1.00 54.59 90 TRP A C 1
ATOM 700 O O . TRP A 1 90 ? 4.160 -13.196 8.869 1.00 54.59 90 TRP A O 1
#

InterPro domains:
  IPR052251 Glycosyl Hydrolase and Zinc Finger Regulators [PTHR15507] (3-90)
  IPR057986 Zinc finger protein Rlf/292/654, TPR repeats [PF25580] (44-90)

Secondary structure (DSSP, 8-state):
-HHHHHHHHHHHHHSTTGGGSHHHHHHHHHHHHHTT-HHHHHHHTTT--HHHHHHHHHHHTTTS-HHHHHHHHHHHHHHHHHHT--TT--